Protein 9F5A (pdb70)

Sequence (60 aa):
GEIAQAIKEEIAKAIKEVAWAFKEIAQAIKGGEIAQAIKEIAKAIKEVAWAFKEIAQAIKG

B-factor: mean 42.18, std 11.35, range [24.28, 79.56]

Radius of gyration: 14.0 Å; Cα contacts (8 Å, |Δi|>4): 63; chains: 2; bounding box: 9×18×44 Å

Foldseek 3Di:
DVVVVVVVVVVVVVVVVVVVVVVVVVVVVD/DVVVVVVVVVVVVVVVVVVVVVVVVVVVVD

Solvent-accessible surf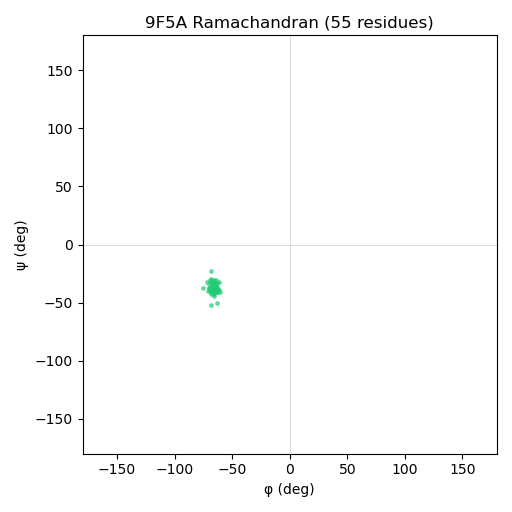ace area: 4387 Å² total; per-residue (Å²): 55,161,120,1,68,59,35,72,86,95,4,111,54,37,72,103,72,2,157,48,46,67,101,78,4,127,74,74,122,94,94,95,72,56,86,0,98,114,58,36,53,90,0,93,82,5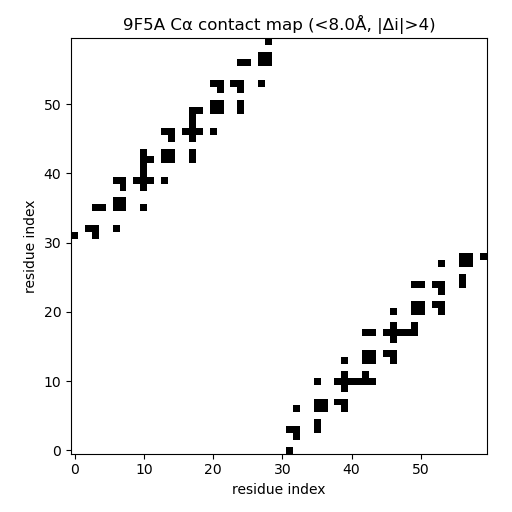0,23,48,153,0,94,139,70,22,43,116,13,122,171,98

Secondary structure (DSSP, 8-state):
-HHHHHHHHHHHHHHHHHHHHHHHHHHHH-/-HHHHHHHHHHHHHHHHHHHHHHHHHHHH-

Structure (mmCIF, N/CA/C/O backbone):
data_9F5A
#
_entry.id   9F5A
#
_cell.length_a   48.098
_cell.length_b   48.098
_cell.length_c   127.147
_cell.angle_alpha   90.000
_cell.angle_beta   90.000
_cell.angle_gamma   90.000
#
_symmetry.space_group_name_H-M   'I 4 2 2'
#
loop_
_entity.id
_entity.type
_entity.pdbx_description
1 polymer CC-Type2-II-I17V-I21F
2 water water
#
loop_
_atom_site.group_PDB
_atom_site.id
_atom_site.type_symbol
_atom_site.label_atom_id
_atom_site.label_alt_id
_atom_site.label_comp_id
_atom_site.label_asym_id
_atom_site.label_entity_id
_atom_site.label_seq_id
_atom_site.pdbx_PDB_ins_code
_atom_site.Cartn_x
_atom_site.Cartn_y
_atom_site.Cartn_z
_atom_site.occupancy
_atom_site.B_iso_or_equiv
_atom_site.auth_seq_id
_atom_site.auth_comp_id
_atom_site.auth_asym_id
_atom_site.auth_atom_id
_atom_site.pdbx_PDB_model_num
ATOM 4 N N . GLY A 1 2 ? 13.16000 13.78300 2.04900 1.000 36.39384 102 GLY A N 1
ATOM 5 C CA . GLY A 1 2 ? 14.55000 14.02200 1.71300 1.000 39.22312 102 GLY A CA 1
ATOM 6 C C . GLY A 1 2 ? 15.54800 13.48500 2.71800 1.000 41.99188 102 GLY A C 1
ATOM 7 O O . GLY A 1 2 ? 15.29700 13.48500 3.92400 1.000 36.10170 102 GLY A O 1
ATOM 8 N N . GLU A 1 3 ? 16.69300 13.03300 2.20500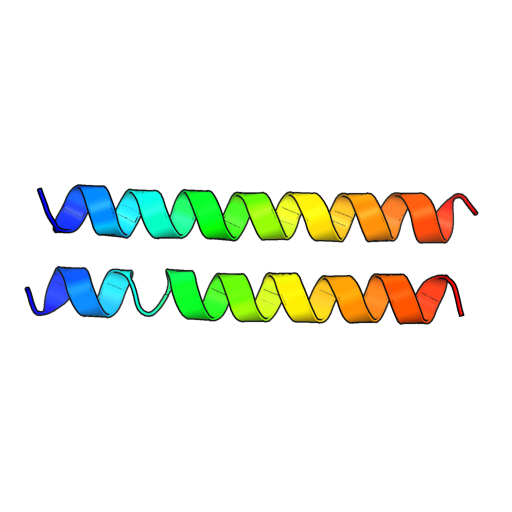 1.000 37.54924 103 GLU A N 1
ATOM 9 C CA . GLU A 1 3 ? 17.72700 12.47200 3.06600 1.000 37.28342 103 GLU A CA 1
ATOM 10 C C . GLU A 1 3 ? 18.26700 13.51800 4.03400 1.000 37.68083 103 GLU A C 1
ATOM 11 O O . GLU A 1 3 ? 18.34800 13.27900 5.24400 1.000 39.37577 103 GLU A O 1
ATOM 17 N N . ILE A 1 4 ? 18.65100 14.68500 3.51100 1.000 30.97213 104 ILE A N 1
ATOM 18 C CA . ILE A 1 4 ? 19.22100 15.73000 4.35500 1.000 30.32469 104 ILE A CA 1
ATOM 19 C C . ILE A 1 4 ? 18.16400 16.29500 5.29800 1.000 35.35161 104 ILE A C 1
ATOM 20 O O . ILE A 1 4 ? 18.44000 16.55500 6.47600 1.000 32.24334 104 ILE A O 1
ATOM 25 N N . ALA A 1 5 ? 16.93900 16.48700 4.80100 1.000 31.79592 105 ALA A N 1
ATOM 26 C CA . ALA A 1 5 ? 15.87200 17.02200 5.64300 1.000 29.72462 105 ALA A CA 1
ATOM 27 C C . ALA A 1 5 ? 15.55600 16.08500 6.80300 1.000 37.00180 105 ALA A C 1
ATOM 28 O O . ALA A 1 5 ? 15.32800 16.53800 7.93100 1.000 32.99869 105 ALA A O 1
ATOM 30 N N . GLN A 1 6 ? 15.53800 14.77500 6.54700 1.000 36.54649 106 GLN A N 1
ATOM 31 C CA . GLN A 1 6 ? 15.27100 13.82000 7.61700 1.000 34.21200 106 GLN A CA 1
ATOM 32 C C . GLN A 1 6 ? 16.38400 13.83000 8.65700 1.000 35.11737 106 GLN A C 1
ATOM 33 O O . GLN A 1 6 ? 16.12000 13.70600 9.85900 1.000 33.14345 106 GLN A O 1
ATOM 36 N N . ALA A 1 7 ? 17.63500 13.98000 8.21500 1.000 27.83492 107 ALA A N 1
ATOM 37 C CA . ALA A 1 7 ? 18.74600 14.04700 9.15900 1.000 32.47495 107 ALA A CA 1
ATOM 38 C C . ALA A 1 7 ? 18.66700 15.30500 10.01600 1.000 36.91495 107 ALA A C 1
ATOM 39 O O . ALA A 1 7 ? 18.98700 15.27000 11.21100 1.000 35.14632 107 ALA A O 1
ATOM 41 N N . ILE A 1 8 ? 18.24000 16.42300 9.42600 1.000 29.51143 108 ILE A N 1
ATOM 42 C CA . ILE A 1 8 ? 18.07000 17.65000 10.19900 1.000 31.16689 108 ILE A CA 1
ATOM 43 C C . ILE A 1 8 ? 16.94300 17.48900 11.21100 1.000 35.36477 108 ILE A C 1
ATOM 44 O O . ILE A 1 8 ? 17.03100 17.98000 12.34400 1.000 29.34826 108 ILE A O 1
ATOM 49 N N . LYS A 1 9 ? 15.87000 16.79100 10.82700 1.000 30.15625 109 LYS A N 1
ATOM 50 C CA . LYS A 1 9 ? 14.78800 16.52500 11.76900 1.000 33.58824 109 LYS A CA 1
ATOM 51 C C . LYS A 1 9 ? 15.25500 15.65000 12.92400 1.000 34.91208 109 LYS A C 1
ATOM 52 O O . LYS A 1 9 ? 14.73200 15.76500 14.03900 1.000 31.67485 109 LYS A O 1
ATOM 57 N N . GLU A 1 10 ? 16.22900 14.76800 12.68100 1.000 31.28007 110 GLU A N 1
ATOM 58 C CA A GLU A 1 10 ? 16.76400 13.95000 13.76300 0.660 31.70380 110 GLU A CA 1
ATOM 59 C CA B GLU A 1 10 ? 16.76400 13.95000 13.76300 0.340 31.74854 110 GLU A CA 1
ATOM 60 C C . GLU A 1 10 ? 17.49100 14.79800 14.79900 1.000 31.01951 110 GLU A C 1
ATOM 61 O O . GLU A 1 10 ? 17.50500 14.44700 15.98400 1.000 33.27767 110 GLU A O 1
ATOM 68 N N . ILE A 1 11 ? 18.09600 15.90900 14.37400 1.000 27.87176 111 ILE A N 1
ATOM 69 C CA . ILE A 1 11 ? 18.74600 16.80700 15.32300 1.000 28.01125 111 ILE A CA 1
ATOM 70 C C . ILE A 1 11 ? 17.70300 17.48200 16.20200 1.000 30.82738 111 ILE A C 1
ATOM 71 O O . ILE A 1 11 ? 17.88000 17.60200 17.42100 1.000 30.14309 111 ILE A O 1
ATOM 76 N N . ALA A 1 12 ? 16.59400 17.92200 15.60200 1.000 28.95874 112 ALA A N 1
ATOM 77 C CA . ALA A 1 12 ? 15.52000 18.53500 16.37600 1.000 30.28258 112 ALA A CA 1
ATOM 78 C C . ALA A 1 12 ? 14.94000 17.55700 17.38900 1.000 34.51203 112 ALA A C 1
ATOM 79 O O . ALA A 1 12 ? 14.61300 17.94200 18.51800 1.000 30.97477 112 ALA A O 1
ATOM 81 N N . LYS A 1 13 ? 14.80100 16.28600 17.00300 1.000 32.88552 113 LYS A N 1
ATOM 82 C CA . LYS A 1 13 ? 14.31600 15.28000 17.94100 1.000 32.56969 113 LYS A CA 1
ATOM 83 C C . LYS A 1 13 ? 15.29400 15.08800 19.09300 1.000 33.63824 113 LYS A C 1
ATOM 84 O O . LYS A 1 13 ? 14.88200 14.87700 20.24000 1.000 32.75130 113 LYS A O 1
ATOM 89 N N . ALA A 1 14 ? 16.59500 15.16200 18.80600 1.000 27.69543 114 ALA A N 1
ATOM 90 C CA . ALA A 1 14 ? 17.59400 15.02700 19.86000 1.000 29.50091 114 ALA A CA 1
ATOM 91 C C . ALA A 1 14 ? 17.58300 16.23500 20.78900 1.000 29.41932 114 ALA A C 1
ATOM 92 O O . ALA A 1 14 ? 17.77500 16.09200 22.00300 1.000 34.29095 114 ALA A O 1
ATOM 94 N N . ILE A 1 15 ? 17.36400 17.43100 20.24000 1.000 25.31356 115 ILE A N 1
ATOM 95 C CA . ILE A 1 15 ? 17.26900 18.62100 21.08000 1.000 31.35639 115 ILE A CA 1
ATOM 96 C C . ILE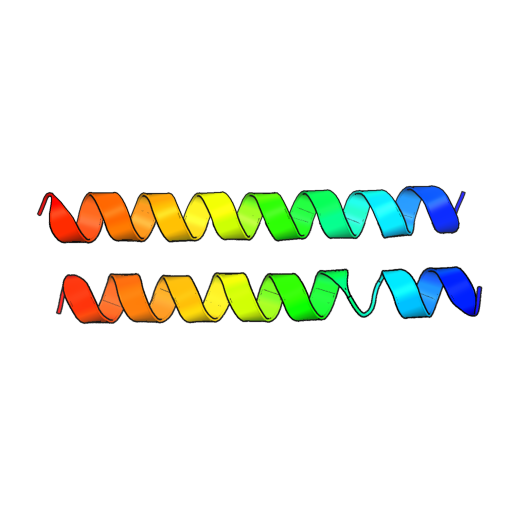 A 1 15 ? 16.03100 18.54800 21.96700 1.000 34.72785 115 ILE A C 1
ATOM 97 O O . ILE A 1 15 ? 16.05400 18.98300 23.12600 1.000 31.19058 115 ILE A O 1
ATOM 102 N N . LYS A 1 16 ? 14.93600 17.98800 21.44600 1.000 31.28796 116 LYS A N 1
ATOM 103 C CA . LYS A 1 16 ? 13.75400 17.76900 22.27500 1.000 31.96699 116 LYS A CA 1
ATOM 104 C C . LYS A 1 16 ? 14.05400 16.79600 23.40700 1.000 33.46717 116 LYS A C 1
ATOM 105 O O . LYS A 1 16 ? 13.52500 16.93700 24.51700 1.000 32.26703 116 LYS A O 1
ATOM 111 N N . GLU A 1 17 ? 14.92800 15.83500 23.18100 1.000 31.68011 117 GLU A N 1
ATOM 112 C CA . GLU A 1 17 ? 15.30500 14.93200 24.22900 1.000 35.26212 117 GLU A CA 1
ATOM 113 C C . GLU A 1 17 ? 16.08000 15.74100 25.27500 1.000 35.74113 117 GLU A C 1
ATOM 114 O O . GLU A 1 17 ? 15.90800 15.54500 26.44900 1.000 41.48919 117 GLU A O 1
ATOM 118 N N . VAL A 1 18 ? 16.93400 16.64600 24.83900 1.000 31.84329 118 VAL A N 1
ATOM 119 C CA . VAL A 1 18 ? 17.70400 17.45100 25.78100 1.000 33.91459 118 VAL A CA 1
ATOM 120 C C . VAL A 1 18 ? 16.77700 18.32400 26.61800 1.000 38.70201 118 VAL A C 1
ATOM 121 O O . VAL A 1 18 ? 16.97400 18.47900 27.83000 1.000 36.49122 118 VAL A O 1
ATOM 125 N N . ALA A 1 19 ? 15.74600 18.89800 25.99100 1.000 33.56455 119 ALA A N 1
ATOM 126 C CA . ALA A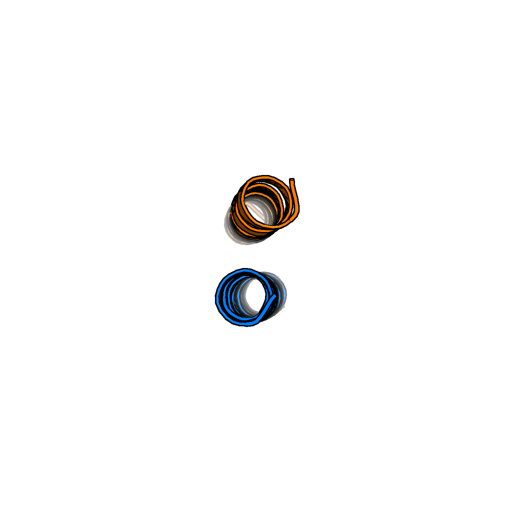 1 19 ? 14.79500 19.72300 26.73000 1.000 32.81446 119 ALA A CA 1
ATOM 127 C C . ALA A 1 19 ? 14.05200 18.90700 27.78000 1.000 35.32002 119 ALA A C 1
ATOM 128 O O . ALA A 1 19 ? 13.75200 19.40800 28.87000 1.000 37.50450 119 ALA A O 1
ATOM 130 N N . TRP A 1 20 ? 13.74400 17.64600 27.46800 1.000 32.53022 120 TRP A N 1
ATOM 131 C CA . TRP A 1 20 ? 13.07200 16.78900 28.43900 1.000 33.80668 120 TRP A CA 1
ATOM 132 C C . TRP A 1 20 ? 13.98100 16.47700 29.62100 1.000 38.27038 120 TRP A C 1
ATOM 133 O O . TRP A 1 20 ? 13.51300 16.37500 30.76200 1.000 35.27265 120 TRP A O 1
ATOM 144 N N . ALA A 1 21 ? 15.28200 16.32000 29.36800 1.000 35.38056 121 ALA A N 1
ATOM 145 C CA . ALA A 1 21 ? 16.22100 16.05700 30.45300 1.000 38.95204 121 ALA A CA 1
ATOM 146 C C . ALA A 1 21 ? 16.34000 17.25800 31.38300 1.000 37.28868 121 ALA A C 1
ATOM 147 O O . ALA A 1 21 ? 16.47900 17.09600 32.60100 1.000 42.87356 121 ALA A O 1
ATOM 149 N N . PHE A 1 22 ? 16.28700 18.47200 30.82800 1.000 33.98565 122 PHE A N 1
ATOM 150 C CA . PHE A 1 22 ? 16.31800 19.66600 31.66500 1.000 39.56001 122 PHE A CA 1
ATOM 151 C C . PHE A 1 22 ? 15.06800 19.77800 32.52600 1.000 38.95730 122 PHE A C 1
ATOM 152 O O . PHE A 1 22 ? 15.12900 20.31800 33.63600 1.000 40.48380 122 PHE A O 1
ATOM 160 N N . LYS A 1 23 ? 13.92900 19.28200 32.03400 1.000 36.66229 123 LYS A N 1
ATOM 161 C CA . LYS A 1 23 ? 12.72900 19.24600 32.86300 1.000 41.07071 123 LYS A CA 1
ATOM 162 C C . LYS A 1 23 ? 12.90000 18.31000 34.05100 1.000 47.01353 123 LYS A C 1
ATOM 163 O O . LYS A 1 23 ? 12.34100 18.56500 35.12300 1.000 47.40042 123 LYS A O 1
ATOM 169 N N . GLU A 1 24 ? 13.66600 17.22700 33.88500 1.000 47.10302 124 GLU A N 1
ATOM 170 C CA . GLU A 1 24 ? 13.94800 16.34800 35.01500 1.000 47.36357 124 GLU A CA 1
ATOM 171 C C . GLU A 1 24 ? 14.82000 17.04800 36.04900 1.000 46.83456 124 GLU A C 1
ATOM 172 O O . GLU A 1 24 ? 14.63700 16.85500 37.25700 1.000 50.81662 124 GLU A O 1
ATOM 178 N N . ILE A 1 25 ? 15.77600 17.85900 35.59200 1.000 42.38666 125 ILE A N 1
ATOM 179 C CA . ILE A 1 25 ? 16.61600 18.61300 36.51600 1.000 48.81901 125 ILE A CA 1
ATOM 180 C C . ILE A 1 25 ? 15.78100 19.63200 37.28100 1.000 50.46658 125 ILE A C 1
ATOM 181 O O . ILE A 1 25 ? 16.02000 19.88600 38.46700 1.000 50.94295 125 ILE A O 1
ATOM 186 N N . ALA A 1 26 ? 14.78400 20.22700 36.62000 1.000 43.57891 126 ALA A N 1
ATOM 187 C CA . ALA A 1 26 ? 13.86300 21.11400 37.32200 1.000 47.90838 126 ALA A CA 1
ATOM 188 C C . ALA A 1 26 ? 13.05300 20.34700 38.35900 1.000 50.85610 126 ALA A C 1
ATOM 189 O O . ALA A 1 26 ? 12.79300 20.85700 39.45600 1.000 52.50893 126 ALA A O 1
ATOM 191 N N . GLN A 1 27 ? 12.64200 19.12000 38.02900 1.000 50.84557 127 GLN A N 1
ATOM 192 C CA . GLN A 1 27 ? 11.98000 18.27000 39.01200 1.000 53.10110 127 GLN A CA 1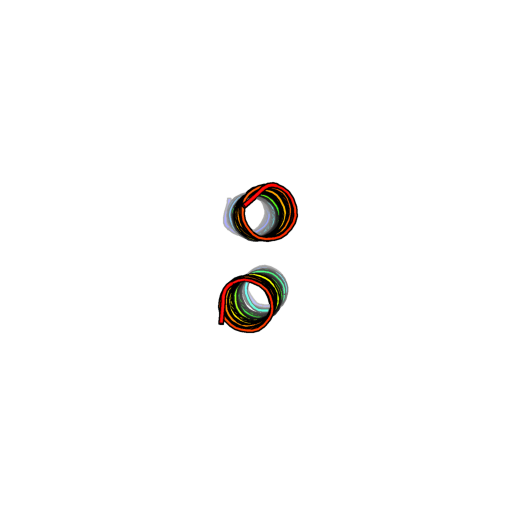
ATOM 193 C C . GLN A 1 27 ? 12.93400 17.86300 40.12700 1.000 57.17264 127 GLN A C 1
ATOM 194 O O . GLN A 1 27 ? 12.50900 17.69000 41.27500 1.000 54.89606 127 GLN A O 1
ATOM 200 N N . ALA A 1 28 ? 14.22200 17.70800 39.81000 1.000 51.81937 128 ALA A N 1
ATOM 201 C CA . ALA A 1 28 ? 15.19500 17.32300 40.82600 1.000 59.38080 128 ALA A CA 1
ATOM 202 C C . ALA A 1 28 ? 15.46000 18.46400 41.79900 1.000 59.58346 128 ALA A C 1
ATOM 203 O O . ALA A 1 28 ? 15.59000 18.23800 43.00800 1.000 57.80167 128 ALA A O 1
ATOM 205 N N . ILE A 1 29 ? 15.54300 19.69600 41.29400 1.000 58.65703 129 ILE A N 1
ATOM 206 C CA . ILE A 1 29 ? 15.78500 20.83800 42.16900 1.000 57.60428 129 ILE A CA 1
ATOM 207 C C . ILE A 1 29 ? 14.57000 21.10300 43.05000 1.000 56.31201 129 ILE A C 1
ATOM 208 O O . ILE A 1 29 ? 14.70400 21.40600 44.24200 1.000 60.04667 129 ILE A O 1
ATOM 213 N N . LYS A 1 30 ? 13.36500 20.98000 42.48500 1.000 55.04081 130 LYS A N 1
ATOM 214 C CA . LYS A 1 30 ? 12.15700 21.19900 43.27300 1.000 57.52532 130 LYS A CA 1
ATOM 215 C C . LYS A 1 30 ? 11.96700 20.11600 44.32700 1.000 61.03890 130 LYS A C 1
ATOM 216 O O . LYS A 1 30 ? 11.44800 20.39500 45.41300 1.000 64.15506 130 LYS A O 1
ATOM 220 N N . GLY A 1 31 ? 12.37500 18.88600 44.03100 1.000 61.61528 131 GLY A N 1
ATOM 221 C CA . GLY A 1 31 ? 12.25200 17.79400 44.97900 1.000 65.06306 131 GLY A CA 1
ATOM 222 C C . GLY A 1 31 ? 13.25900 17.87700 46.10900 1.000 74.66422 131 GLY A C 1
ATOM 223 O O . GLY A 1 31 ? 14.22300 18.64000 46.03600 1.000 75.11164 131 GLY A O 1
ATOM 228 N N . GLY B 1 2 ? 9.26700 24.19800 1.80700 1.000 38.97046 102 GLY B N 1
ATOM 229 C CA . GLY B 1 2 ? 10.28200 23.19100 1.55900 1.000 36.28067 102 GLY B CA 1
ATOM 230 C C . GLY B 1 2 ? 10.58000 22.32000 2.76300 1.000 42.93146 102 GLY B C 1
ATOM 231 O O . GLY B 1 2 ? 10.44700 22.76100 3.90300 1.000 36.95443 102 GLY B O 1
ATOM 232 N N . GLU B 1 3 ? 10.99000 21.07600 2.50600 1.000 33.30136 103 GLU B N 1
ATOM 233 C CA . GLU B 1 3 ? 11.28700 20.15700 3.60100 1.000 36.19118 103 GLU B CA 1
ATOM 234 C C . GLU B 1 3 ? 12.53500 20.57500 4.36700 1.000 34.68311 103 GLU B C 1
ATOM 235 O O . GLU B 1 3 ? 12.63100 20.32300 5.57400 1.000 33.67246 103 GLU B O 1
ATOM 241 N N . ILE B 1 4 ? 13.49600 21.21000 3.69300 1.000 29.27456 104 ILE B N 1
ATOM 242 C CA . ILE B 1 4 ? 14.71800 21.63800 4.36700 1.000 28.73766 104 ILE B CA 1
ATOM 243 C C . ILE B 1 4 ? 14.41500 22.75600 5.35500 1.000 35.89115 104 ILE B C 1
ATOM 244 O O . ILE B 1 4 ? 14.79000 22.68500 6.53200 1.000 28.50079 104 ILE B O 1
ATOM 249 N N . ALA B 1 5 ? 13.72800 23.80400 4.89300 1.000 28.53763 105 ALA B N 1
ATOM 250 C CA . ALA B 1 5 ? 13.35800 24.89600 5.78700 1.000 30.90897 105 ALA B CA 1
ATOM 251 C C . ALA B 1 5 ? 12.40200 24.42800 6.87600 1.000 36.10959 105 ALA B C 1
ATOM 252 O O . ALA B 1 5 ? 12.45300 24.93100 8.00500 1.000 30.58525 105 ALA B O 1
ATOM 254 N N . GLN B 1 6 ? 11.52700 23.47100 6.56000 1.000 33.06712 106 GLN B N 1
ATOM 255 C CA . GLN B 1 6 ? 10.64500 22.91200 7.58000 1.000 36.62808 106 GLN B CA 1
ATOM 256 C C . GLN B 1 6 ? 11.44100 22.15200 8.63400 1.000 32.38283 106 GLN B C 1
ATOM 257 O O . GLN B 1 6 ? 11.11200 22.20200 9.82500 1.000 37.87823 106 GLN B O 1
ATOM 261 N N . ALA B 1 7 ? 12.49200 21.44600 8.21400 1.000 27.10062 107 ALA B N 1
ATOM 262 C CA . ALA B 1 7 ? 13.33900 20.73900 9.16900 1.000 30.16414 107 ALA B CA 1
ATOM 263 C C . ALA B 1 7 ? 14.13800 21.71500 10.02300 1.000 35.43846 107 ALA B C 1
ATOM 264 O O . ALA B 1 7 ? 14.32600 21.48700 11.22400 1.000 31.17742 107 ALA B O 1
ATOM 266 N N . ILE B 1 8 ? 14.62000 22.80500 9.42100 1.000 29.41405 108 ILE B N 1
ATOM 267 C CA . ILE B 1 8 ? 15.32800 23.82600 10.18800 1.000 31.40113 108 ILE B CA 1
ATOM 268 C C . ILE B 1 8 ? 14.38800 24.47700 11.19500 1.000 30.42733 108 ILE B C 1
ATOM 269 O O . ILE B 1 8 ? 14.77800 24.77600 12.33100 1.000 32.42757 108 ILE B O 1
ATOM 274 N N . LYS B 1 9 ? 13.13000 24.69600 10.79900 1.000 27.35591 109 LYS B N 1
ATOM 275 C CA . LYS B 1 9 ? 12.13700 25.22100 11.72900 1.000 30.51418 109 LYS B CA 1
ATOM 276 C C . LYS B 1 9 ? 11.90900 24.27500 12.90100 1.000 33.16977 109 LYS B C 1
ATOM 277 O O . LYS B 1 9 ? 11.62100 24.72600 14.01500 1.000 36.37805 109 LYS B O 1
ATOM 282 N N . GLU B 1 10 ? 12.02700 22.96500 12.66900 1.000 31.93278 110 GLU B N 1
ATOM 283 C CA . GLU B 1 10 ? 11.85200 22.00200 13.75200 1.000 36.64650 110 GLU B CA 1
ATOM 284 C C . GLU B 1 10 ? 12.95800 22.12000 14.79200 1.000 33.13818 110 GLU B C 1
ATOM 285 O O . GLU B 1 10 ? 12.71000 21.90000 15.98400 1.000 35.15685 110 GLU B O 1
ATOM 291 N N . ILE B 1 11 ? 14.17700 22.45500 14.36600 1.000 30.02728 111 ILE B N 1
ATOM 292 C CA . ILE B 1 11 ? 15.26000 22.67900 15.31900 1.000 30.49839 111 ILE B CA 1
ATOM 293 C C . ILE B 1 11 ? 14.96300 23.90000 16.18000 1.000 31.25901 111 ILE B C 1
ATOM 294 O O . ILE B 1 11 ? 15.17100 23.88300 17.40000 1.000 31.86171 111 ILE B O 1
ATOM 299 N N . ALA B 1 12 ? 14.46200 24.97400 15.56300 1.000 25.01089 112 ALA B N 1
ATOM 300 C CA . ALA B 1 12 ? 14.12200 26.17500 16.32000 1.000 28.14548 112 ALA B CA 1
ATOM 301 C C . ALA B 1 12 ? 13.02200 25.89600 17.33500 1.000 30.97477 112 ALA B C 1
ATOM 302 O O . ALA B 1 12 ? 13.05100 26.42200 18.45400 1.000 33.82511 112 ALA B O 1
ATOM 304 N N . LYS B 1 13 ? 12.04000 25.07100 16.96300 1.000 30.15625 113 LYS B N 1
ATOM 305 C CA . LYS B 1 13 ? 10.98800 24.70300 17.90400 1.000 33.56718 113 LYS B CA 1
ATOM 306 C C . LYS B 1 13 ? 11.54700 23.88300 19.06000 1.000 34.29885 113 LYS B C 1
ATOM 307 O O . LYS B 1 13 ? 11.09800 24.02500 20.20300 1.000 33.88827 113 LYS B O 1
ATOM 312 N N . ALA B 1 14 ? 12.52800 23.02200 18.78200 1.000 29.73514 114 ALA B N 1
ATOM 313 C CA . ALA B 1 14 ? 13.12800 22.21800 19.84100 1.000 32.44863 114 ALA B CA 1
ATOM 314 C C . ALA B 1 14 ? 13.96800 23.07700 20.77900 1.000 33.58297 114 ALA B C 1
ATOM 315 O O . ALA B 1 14 ? 13.98900 22.84100 21.99300 1.000 30.80896 114 ALA B O 1
ATOM 317 N N . ILE B 1 15 ? 14.66900 24.07500 20.23500 1.000 27.37170 115 ILE B N 1
ATOM 318 C CA . ILE B 1 15 ? 15.44200 24.98000 21.07800 1.000 29.30615 115 ILE B CA 1
ATOM 319 C C . ILE B 1 15 ? 14.51600 25.82100 21.94800 1.000 32.08279 115 ILE B C 1
ATOM 320 O O . ILE B 1 15 ? 14.86100 26.16400 23.08600 1.000 32.48547 115 ILE B O 1
ATOM 325 N N . LYS B 1 16 ? 13.32500 26.15400 21.44300 1.000 29.24035 116 LYS B N 1
ATOM 326 C CA . LYS B 1 16 ? 12.34800 26.86400 22.26200 1.000 31.80118 116 LYS B CA 1
ATOM 327 C C . LYS B 1 16 ? 11.91700 26.02100 23.45600 1.000 39.11258 116 LYS B C 1
ATOM 328 O O . LYS B 1 16 ? 11.73900 26.54400 24.56300 1.000 34.76733 116 LYS B O 1
ATOM 332 N N . GLU B 1 17 ? 11.74500 24.71200 23.25100 1.000 35.08052 117 GLU B N 1
ATOM 333 C CA . GLU B 1 17 ? 11.42900 23.82800 24.36700 1.000 40.12850 117 GLU B CA 1
ATOM 334 C C . GLU B 1 17 ? 12.58000 23.75100 25.36100 1.000 36.13065 117 GLU B C 1
ATOM 335 O O . GLU B 1 17 ? 12.34900 23.54600 26.55800 1.000 38.28354 117 GLU B O 1
ATOM 341 N N . VAL B 1 18 ? 13.81800 23.90600 24.88700 1.000 34.60941 118 VAL B N 1
ATOM 342 C CA . VAL B 1 18 ? 14.95700 23.98100 25.79600 1.000 34.05671 118 VAL B CA 1
ATOM 343 C C . VAL B 1 18 ? 14.86900 25.23800 26.65100 1.000 37.09129 118 VAL B C 1
ATOM 344 O O . VAL B 1 18 ? 15.14100 25.20600 27.85800 1.000 38.09141 118 VAL B O 1
ATOM 348 N N . ALA B 1 19 ? 14.47400 26.36200 26.04500 1.000 28.94294 119 ALA B N 1
ATOM 349 C CA . ALA B 1 19 ? 14.30300 27.59400 26.80700 1.000 36.34910 119 ALA B CA 1
ATOM 350 C C . ALA B 1 19 ? 13.18400 27.45900 27.83000 1.000 36.35699 119 ALA B C 1
ATOM 351 O O . ALA B 1 19 ? 13.26600 28.02000 28.92800 1.000 39.19154 119 ALA B O 1
ATOM 353 N N . TRP B 1 20 ? 12.12500 26.72300 27.48400 1.000 35.05683 120 TRP B N 1
ATOM 354 C CA . TRP B 1 20 ? 11.03100 26.51100 28.42500 1.000 39.25207 120 TRP B CA 1
ATOM 355 C C . TRP B 1 20 ? 11.48700 25.69600 29.62800 1.000 39.45999 120 TRP B C 1
ATOM 356 O O . TRP B 1 20 ? 11.11100 25.99400 30.76700 1.000 38.07562 120 TRP B O 1
ATOM 367 N N . ALA B 1 21 ? 12.29800 24.66200 29.39200 1.000 39.18891 121 ALA B N 1
ATOM 368 C CA . ALA B 1 21 ? 12.77700 23.83300 30.49200 1.000 40.99439 121 ALA B CA 1
ATOM 369 C C . ALA B 1 21 ? 13.73700 24.59500 31.39400 1.000 41.31548 121 ALA B C 1
ATOM 370 O O . ALA B 1 21 ? 13.78500 24.33900 32.60200 1.000 41.40233 121 ALA B O 1
ATOM 372 N N . PHE B 1 22 ? 14.50600 25.53200 30.83400 1.000 35.64112 122 PHE B N 1
ATOM 373 C CA . PHE B 1 22 ? 15.38900 26.34400 31.66200 1.000 40.02585 122 PHE B CA 1
ATOM 374 C C . PHE B 1 22 ? 14.60600 27.34100 32.50600 1.000 38.19142 122 PHE B C 1
ATOM 375 O O . PHE B 1 22 ? 15.02500 27.67000 33.62100 1.000 39.58369 122 PHE B O 1
ATOM 383 N N . LYS B 1 23 ? 13.47400 27.83300 31.99500 1.000 36.74388 123 LYS B N 1
ATOM 384 C CA . LYS B 1 23 ? 12.61000 28.67900 32.80900 1.000 43.26835 123 LYS B CA 1
ATOM 385 C C . LYS B 1 23 ? 11.98000 27.89100 33.94900 1.000 44.42375 123 LYS B C 1
ATOM 386 O O . LYS B 1 23 ? 11.75200 28.44400 35.03100 1.000 48.40054 123 LYS B O 1
ATOM 392 N N . GLU B 1 24 ? 11.69400 26.60500 33.72700 1.000 44.31058 124 GLU B N 1
ATOM 393 C CA . GLU B 1 24 ? 11.23600 25.75200 34.81700 1.000 50.68239 124 GLU B CA 1
ATOM 394 C C . GL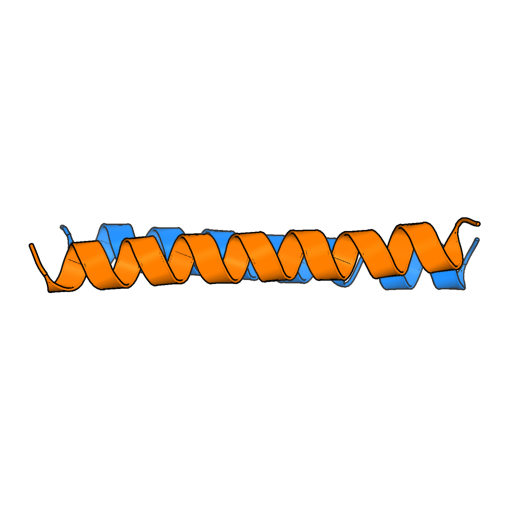U B 1 24 ? 12.32900 25.54200 35.85500 1.000 48.63741 124 GLU B C 1
ATOM 395 O O . GLU B 1 24 ? 12.03500 25.43800 37.05100 1.000 51.28246 124 GLU B O 1
ATOM 401 N N . ILE B 1 25 ? 13.58800 25.47500 35.41900 1.000 44.41322 125 ILE B N 1
ATOM 402 C CA . ILE B 1 25 ? 14.69400 25.36500 36.36400 1.000 47.60044 125 ILE B CA 1
ATOM 403 C C . ILE B 1 25 ? 14.80600 26.63400 37.19700 1.000 46.70823 125 ILE B C 1
ATOM 404 O O . ILE B 1 25 ? 14.97400 26.57600 38.42100 1.000 52.27732 125 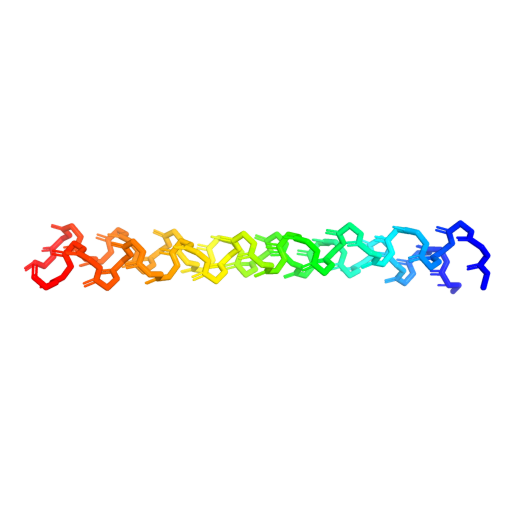ILE B O 1
ATOM 409 N N . ALA B 1 26 ? 14.69500 27.80000 36.55300 1.000 41.62868 126 ALA B N 1
ATOM 410 C CA . ALA B 1 26 ? 14.78500 29.06500 37.27600 1.000 45.20542 126 ALA B CA 1
ATOM 411 C C . ALA B 1 26 ? 13.69500 29.17900 38.33400 1.000 52.02729 126 ALA B C 1
ATOM 412 O O . ALA B 1 26 ? 13.94800 29.65600 39.44700 1.000 48.27684 126 ALA B O 1
ATOM 414 N N . GLN B 1 27 ? 12.47400 28.74700 38.00700 1.000 48.83480 127 GLN B N 1
ATOM 415 C CA . GLN B 1 27 ? 11.40500 28.75300 39.00000 1.000 53.96173 127 GLN B CA 1
ATOM 416 C C . GLN B 1 27 ? 11.66000 27.73400 40.10200 1.000 55.87249 127 GLN B C 1
ATOM 417 O O . GLN B 1 27 ? 11.23500 27.93900 41.24500 1.000 61.81004 127 GLN B O 1
ATOM 423 N N . ALA B 1 28 ? 12.34800 26.63400 39.78200 1.000 51.54829 128 ALA B N 1
ATOM 424 C CA . ALA B 1 28 ? 12.68200 25.64800 40.80200 1.000 54.89079 128 ALA B CA 1
ATOM 425 C C . ALA B 1 28 ? 13.72900 26.17900 41.77200 1.000 56.12778 128 ALA B C 1
ATOM 426 O O . ALA B 1 28 ? 13.70000 25.84200 42.96000 1.000 65.13413 128 ALA B O 1
ATOM 428 N N . ILE B 1 29 ? 14.65900 27.00700 41.28800 1.000 52.71158 129 ILE B N 1
ATOM 429 C CA . ILE B 1 29 ? 15.63400 27.62700 42.18100 1.000 55.20399 129 ILE B CA 1
ATOM 430 C C . ILE B 1 29 ? 14.98600 28.74700 42.98300 1.000 60.96784 129 ILE B C 1
ATOM 431 O O . ILE B 1 29 ? 15.29000 28.93700 44.16700 1.000 61.54685 129 ILE B O 1
ATOM 436 N N . LYS B 1 30 ? 14.08200 29.50400 42.35700 1.000 55.11187 130 LYS B N 1
ATOM 437 C CA . LYS B 1 30 ? 13.40500 30.59000 43.05700 1.000 57.48584 130 LYS B CA 1
ATOM 438 C C . LYS B 1 30 ? 12.45400 30.08200 44.13300 1.000 63.29443 130 LYS B C 1
ATOM 439 O O . LYS B 1 30 ? 12.14800 30.82400 45.07300 1.000 64.16032 130 LYS B O 1
ATOM 445 N N . GLY B 1 31 ? 11.98500 28.84400 44.02000 1.000 62.45222 131 GLY B N 1
ATOM 446 C CA . GLY B 1 31 ? 11.10200 28.26800 45.01600 1.000 65.77894 131 GLY B CA 1
ATOM 447 C C . GLY B 1 31 ? 11.81100 27.29800 45.94100 1.000 67.96078 131 GLY B C 1
ATOM 448 O O . GLY B 1 31 ? 11.24400 26.84400 46.93400 1.000 72.38763 131 GLY B O 1
#